Protein AF-A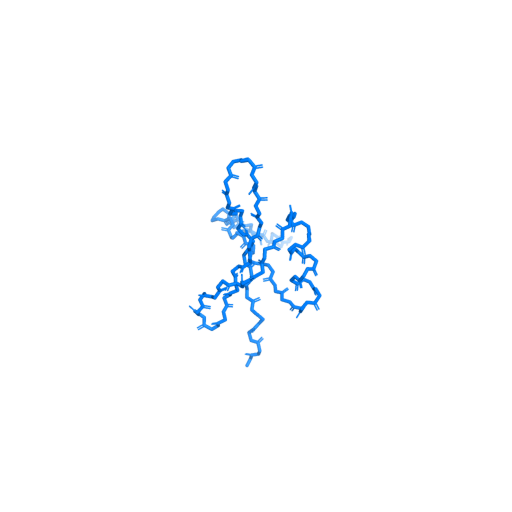0A2D9KVP2-F1 (afdb_monomer_lite)

Radius of gyration: 17.07 Å; chains: 1; bounding box: 37×50×36 Å

Structure (mmCIF, N/CA/C/O backbone):
data_AF-A0A2D9KVP2-F1
#
_entry.id   AF-A0A2D9KVP2-F1
#
loop_
_atom_site.group_PDB
_atom_site.id
_atom_site.type_symbol
_atom_site.label_atom_id
_atom_site.label_alt_id
_atom_site.label_comp_id
_atom_site.label_asym_id
_atom_site.label_entity_id
_atom_site.label_seq_id
_atom_site.pdbx_PDB_ins_code
_atom_site.Cartn_x
_atom_site.Cartn_y
_atom_site.Cartn_z
_atom_site.occupancy
_atom_site.B_iso_or_equiv
_atom_site.auth_seq_id
_atom_site.auth_comp_id
_atom_site.auth_asym_id
_atom_site.auth_atom_id
_atom_site.pdbx_PDB_model_num
ATOM 1 N N . MET A 1 1 ? -10.562 3.288 21.276 1.00 45.47 1 MET A N 1
ATOM 2 C CA . MET A 1 1 ? -10.747 4.067 20.037 1.00 45.47 1 MET A CA 1
ATOM 3 C C . MET A 1 1 ? -10.097 3.258 18.940 1.00 45.47 1 MET A C 1
ATOM 5 O O . MET A 1 1 ? -8.909 3.005 19.057 1.00 45.47 1 MET A O 1
ATOM 9 N N . SER A 1 2 ? -10.863 2.745 17.980 1.00 50.19 2 SER A N 1
ATOM 10 C CA . SER A 1 2 ? -10.292 1.951 16.890 1.00 50.19 2 SER A CA 1
ATOM 11 C C . SER A 1 2 ? -9.519 2.894 15.976 1.00 50.19 2 SER A C 1
ATOM 13 O O . SER A 1 2 ? -10.123 3.623 15.191 1.00 50.19 2 SER A O 1
ATOM 15 N N . SER A 1 3 ? -8.201 2.955 16.147 1.00 69.12 3 SER A N 1
ATOM 16 C CA . SER A 1 3 ? -7.323 3.688 15.243 1.00 69.12 3 SER A CA 1
ATOM 17 C C . SER A 1 3 ? -7.374 2.994 13.889 1.00 69.12 3 SER A C 1
ATOM 19 O O . SER A 1 3 ? -6.985 1.834 13.769 1.00 69.12 3 SER A O 1
ATOM 21 N N . ILE A 1 4 ? -7.914 3.673 12.877 1.00 76.31 4 ILE A N 1
ATOM 22 C CA . ILE A 1 4 ? -7.849 3.163 11.507 1.00 76.31 4 ILE A CA 1
ATOM 23 C C . ILE A 1 4 ? -6.373 3.202 11.097 1.00 76.31 4 ILE A C 1
ATOM 25 O O . ILE A 1 4 ? -5.743 4.255 11.247 1.00 76.31 4 ILE A O 1
ATOM 29 N N . PRO A 1 5 ? -5.810 2.090 10.598 1.00 82.62 5 PRO A N 1
ATOM 30 C CA . PRO A 1 5 ? -4.425 2.056 10.157 1.00 82.62 5 PRO A CA 1
ATOM 31 C C . PRO A 1 5 ? -4.203 3.061 9.029 1.00 82.62 5 PRO A C 1
ATOM 33 O O . PRO A 1 5 ? -4.990 3.141 8.077 1.00 82.62 5 PRO A O 1
ATOM 36 N N . GLN A 1 6 ? -3.119 3.826 9.137 1.00 86.19 6 GLN A N 1
ATOM 37 C CA . GLN A 1 6 ? -2.725 4.777 8.103 1.00 86.19 6 GLN A CA 1
ATOM 38 C C . GLN A 1 6 ? -1.794 4.091 7.112 1.00 86.19 6 GLN A C 1
ATOM 40 O O . GLN A 1 6 ? -0.807 3.493 7.512 1.00 86.19 6 GLN A O 1
ATOM 45 N N . CYS A 1 7 ? -2.092 4.162 5.824 1.00 89.31 7 CYS A N 1
ATOM 46 C CA . CYS A 1 7 ? -1.360 3.458 4.783 1.00 89.31 7 CYS A CA 1
ATOM 47 C C . CYS A 1 7 ? -0.682 4.443 3.837 1.00 89.31 7 CYS A C 1
ATOM 49 O O . CYS A 1 7 ? -1.322 5.354 3.323 1.00 89.31 7 CYS A O 1
ATOM 51 N N . ARG A 1 8 ? 0.590 4.233 3.531 1.00 88.12 8 ARG A N 1
ATOM 52 C CA . ARG A 1 8 ? 1.338 5.003 2.542 1.00 88.12 8 ARG A CA 1
ATOM 53 C C . ARG A 1 8 ? 1.706 4.101 1.378 1.00 88.12 8 ARG A C 1
ATOM 55 O O . ARG A 1 8 ? 2.241 3.019 1.590 1.00 88.12 8 ARG A O 1
ATOM 62 N N . ILE A 1 9 ? 1.430 4.547 0.159 1.00 89.88 9 ILE A N 1
ATOM 63 C CA . ILE A 1 9 ? 1.862 3.836 -1.044 1.00 89.88 9 ILE A CA 1
ATOM 64 C C . ILE A 1 9 ? 3.219 4.396 -1.452 1.00 89.88 9 ILE A C 1
ATOM 66 O O . ILE A 1 9 ? 3.349 5.596 -1.685 1.00 89.88 9 ILE A O 1
ATOM 70 N N . GLU A 1 10 ? 4.212 3.527 -1.552 1.00 88.88 10 GLU A N 1
ATOM 71 C CA . GLU A 1 10 ? 5.558 3.867 -1.998 1.00 88.88 10 GLU A CA 1
ATOM 72 C C . GLU A 1 10 ? 5.848 3.153 -3.318 1.00 88.88 10 GLU A C 1
ATOM 74 O O . GLU A 1 10 ? 5.503 1.984 -3.502 1.00 88.88 10 GLU A O 1
ATOM 79 N N . ARG A 1 11 ? 6.451 3.870 -4.271 1.00 87.88 11 ARG A N 1
ATOM 80 C CA . ARG A 1 11 ? 6.949 3.267 -5.508 1.00 87.88 11 ARG A CA 1
ATOM 81 C C . ARG A 1 11 ? 8.336 2.704 -5.224 1.00 87.88 11 ARG A C 1
ATOM 83 O O . ARG A 1 11 ? 9.264 3.463 -4.967 1.00 87.88 11 ARG A O 1
ATOM 90 N N . ALA A 1 12 ? 8.456 1.391 -5.304 1.00 84.38 12 ALA A N 1
ATOM 91 C CA . ALA A 1 12 ? 9.691 0.648 -5.141 1.00 84.38 12 ALA A CA 1
ATOM 92 C C . ALA A 1 12 ? 10.071 -0.061 -6.457 1.00 84.38 12 ALA A C 1
ATOM 94 O O . ALA A 1 12 ? 9.347 -0.020 -7.451 1.00 84.38 12 ALA A O 1
ATOM 95 N N . GLY A 1 13 ? 11.243 -0.686 -6.486 1.00 81.62 13 GLY A N 1
ATOM 96 C CA . GLY A 1 13 ? 11.725 -1.429 -7.651 1.00 81.62 13 GLY A CA 1
ATOM 97 C C . GLY A 1 13 ? 12.697 -0.671 -8.542 1.00 81.62 13 GLY A C 1
ATOM 98 O O . GLY A 1 13 ? 13.089 0.464 -8.273 1.00 81.62 13 GLY A O 1
ATOM 99 N N . SER A 1 14 ? 13.149 -1.366 -9.581 1.00 81.44 14 SER A N 1
ATOM 100 C CA . SER A 1 14 ? 14.161 -0.881 -10.518 1.00 81.44 14 SER A CA 1
ATOM 101 C C . SER A 1 14 ? 13.531 0.009 -11.591 1.00 81.44 14 SER A C 1
ATOM 103 O O . SER A 1 14 ? 12.334 -0.082 -11.854 1.00 81.44 14 SER A O 1
ATOM 105 N N . GLU A 1 15 ? 14.330 0.845 -12.261 1.00 75.62 15 GLU A N 1
ATOM 106 C CA . GLU A 1 15 ? 13.825 1.738 -13.320 1.00 75.62 15 GLU A CA 1
ATOM 107 C C . GLU A 1 15 ? 13.080 0.993 -14.441 1.00 75.62 15 GLU A C 1
ATOM 109 O O . GLU A 1 15 ? 12.128 1.526 -15.009 1.00 75.62 15 GLU A O 1
ATOM 114 N N . SER A 1 16 ? 13.482 -0.249 -14.725 1.00 81.75 16 SER A N 1
ATOM 115 C CA . SER A 1 16 ? 12.873 -1.103 -15.749 1.00 81.75 16 SER A CA 1
ATOM 116 C C . SER A 1 16 ? 11.580 -1.791 -15.302 1.00 81.75 16 SER A C 1
ATOM 118 O O . SER A 1 16 ? 10.717 -2.048 -16.136 1.00 81.75 16 SER A O 1
ATOM 120 N N . GLU A 1 17 ? 11.430 -2.074 -14.007 1.00 83.19 17 GLU A N 1
ATOM 121 C CA . GLU A 1 17 ? 10.287 -2.804 -13.444 1.00 83.19 17 GLU A CA 1
ATOM 122 C C . GLU A 1 17 ? 9.861 -2.155 -12.120 1.00 83.19 17 GLU A C 1
ATOM 124 O O . GLU A 1 17 ? 10.189 -2.641 -11.031 1.00 83.19 17 GLU A O 1
ATOM 129 N N . PRO A 1 18 ? 9.165 -1.007 -12.190 1.00 87.62 18 PRO A N 1
ATOM 130 C CA . PRO A 1 18 ? 8.655 -0.357 -10.999 1.00 87.62 18 PRO A CA 1
ATOM 131 C C . PRO A 1 18 ? 7.475 -1.146 -10.432 1.00 87.62 18 PRO A C 1
ATOM 133 O O . PRO A 1 18 ? 6.535 -1.489 -11.149 1.00 87.62 18 PRO A O 1
ATOM 136 N N . PHE A 1 19 ? 7.484 -1.352 -9.123 1.00 90.38 19 PHE A N 1
ATOM 137 C CA . PHE A 1 19 ? 6.359 -1.890 -8.373 1.00 90.38 19 PHE A CA 1
ATOM 138 C C . PHE A 1 19 ? 5.952 -0.919 -7.263 1.00 90.38 19 PHE A C 1
ATOM 140 O O . PHE A 1 19 ? 6.659 0.019 -6.911 1.00 90.38 19 PHE A O 1
ATOM 147 N N . PHE A 1 20 ? 4.764 -1.101 -6.715 1.00 90.56 20 PHE A N 1
ATOM 148 C CA . PHE A 1 20 ? 4.256 -0.297 -5.614 1.00 90.56 20 PHE A CA 1
ATOM 149 C C . PHE A 1 20 ? 4.109 -1.185 -4.388 1.00 90.56 20 PHE A C 1
ATOM 151 O O . PHE A 1 20 ? 3.635 -2.313 -4.492 1.00 90.56 20 PHE A O 1
ATOM 158 N N . ILE A 1 21 ? 4.514 -0.677 -3.234 1.00 92.12 21 ILE A N 1
ATOM 159 C CA . ILE A 1 21 ? 4.353 -1.327 -1.934 1.00 92.12 21 ILE A CA 1
ATOM 160 C C . ILE A 1 21 ? 3.507 -0.438 -1.032 1.00 92.12 21 ILE A C 1
ATOM 162 O O . ILE A 1 21 ? 3.392 0.771 -1.247 1.00 92.12 21 ILE A O 1
ATOM 166 N N . ILE A 1 22 ? 2.888 -1.043 -0.024 1.00 90.69 22 ILE A N 1
ATOM 167 C CA . ILE A 1 22 ? 2.068 -0.329 0.953 1.00 90.69 22 ILE A CA 1
ATOM 168 C C . ILE A 1 22 ? 2.748 -0.434 2.316 1.00 90.69 22 ILE A C 1
ATOM 170 O O . ILE A 1 22 ? 3.025 -1.532 2.796 1.00 90.69 22 ILE A O 1
ATOM 174 N N . HIS A 1 23 ? 2.967 0.704 2.960 1.00 90.00 23 HIS A N 1
ATOM 175 C CA . HIS A 1 23 ? 3.392 0.792 4.349 1.00 90.00 23 HIS A CA 1
ATOM 176 C C . HIS A 1 23 ? 2.182 1.121 5.211 1.00 90.00 23 HIS A C 1
ATOM 178 O O . HIS A 1 23 ? 1.633 2.211 5.096 1.00 90.00 23 HIS A O 1
ATOM 184 N N . GLN A 1 24 ? 1.765 0.203 6.070 1.00 89.00 24 GLN A N 1
ATOM 185 C CA . GLN A 1 24 ? 0.729 0.449 7.067 1.00 89.00 24 GLN A CA 1
ATOM 186 C C . GLN A 1 24 ? 1.369 0.940 8.370 1.0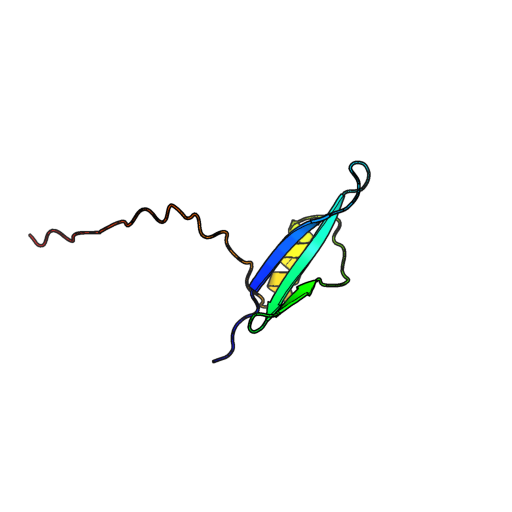0 89.00 24 GLN A C 1
ATOM 188 O O . GLN A 1 24 ? 2.414 0.446 8.782 1.00 89.00 24 GLN A O 1
ATOM 193 N N . ASN A 1 25 ? 0.751 1.909 9.024 1.00 85.81 25 ASN A N 1
ATOM 194 C CA . ASN A 1 25 ? 1.131 2.427 10.326 1.00 85.81 25 ASN A CA 1
ATOM 195 C C . ASN A 1 25 ? 0.004 2.100 11.306 1.00 85.81 25 ASN A C 1
ATOM 197 O O . ASN A 1 25 ? -1.122 2.587 11.153 1.00 85.81 25 ASN A O 1
ATOM 201 N N . ILE A 1 26 ? 0.311 1.235 12.270 1.00 82.38 26 ILE A N 1
ATOM 202 C CA . ILE A 1 26 ? -0.610 0.743 13.293 1.00 82.38 26 ILE A CA 1
ATOM 203 C C . ILE A 1 26 ? 0.013 1.076 14.639 1.00 82.38 26 ILE A C 1
ATOM 205 O O . ILE A 1 26 ? 1.108 0.613 14.935 1.00 82.38 26 ILE A O 1
ATOM 209 N N . ASP A 1 27 ? -0.658 1.911 15.432 1.00 75.19 27 ASP A N 1
ATOM 210 C CA . ASP A 1 27 ? -0.222 2.272 16.790 1.00 75.19 27 ASP A CA 1
ATOM 211 C C . ASP A 1 27 ? 1.231 2.795 16.888 1.00 75.19 27 ASP A C 1
ATOM 213 O O . ASP A 1 27 ? 1.892 2.665 17.916 1.00 75.19 27 ASP A O 1
ATOM 217 N N . GLY A 1 28 ? 1.726 3.436 15.821 1.00 76.56 28 GLY A N 1
ATOM 218 C CA . GLY A 1 28 ? 3.083 3.987 15.740 1.00 76.56 28 GLY A CA 1
ATOM 219 C C . GLY A 1 28 ? 4.125 3.028 15.161 1.00 76.56 28 GLY A C 1
ATOM 220 O O . GLY A 1 28 ? 5.260 3.444 14.923 1.00 76.56 28 GLY A O 1
ATOM 221 N N . GLU A 1 29 ? 3.755 1.779 14.877 1.00 81.19 29 GLU A N 1
ATOM 222 C CA . GLU A 1 29 ? 4.600 0.829 14.164 1.00 81.19 29 GLU A CA 1
ATOM 223 C C . GLU A 1 29 ? 4.314 0.852 12.663 1.00 81.19 29 GLU A C 1
ATOM 225 O O . GLU A 1 29 ? 3.208 0.560 12.198 1.00 81.19 29 GLU A O 1
ATOM 230 N N . ARG A 1 30 ? 5.354 1.157 11.882 1.00 84.94 30 ARG A N 1
ATOM 231 C CA . ARG A 1 30 ? 5.316 1.053 10.424 1.00 84.94 30 ARG A CA 1
ATOM 232 C C . ARG A 1 30 ? 5.628 -0.382 10.006 1.00 84.94 30 ARG A C 1
ATOM 234 O O . ARG A 1 30 ? 6.746 -0.851 10.192 1.00 84.94 30 ARG A O 1
ATOM 241 N N . GLN A 1 31 ? 4.669 -1.042 9.372 1.00 87.62 31 GLN A N 1
ATOM 242 C CA . GLN A 1 31 ? 4.832 -2.350 8.750 1.00 87.62 31 GLN A CA 1
ATOM 243 C C . GLN A 1 31 ? 4.719 -2.220 7.231 1.00 87.62 31 GLN A C 1
ATOM 245 O O . GLN A 1 31 ? 3.788 -1.610 6.708 1.00 87.62 31 GLN A O 1
ATOM 250 N N . THR A 1 32 ? 5.671 -2.795 6.507 1.00 88.69 32 THR A N 1
ATOM 251 C CA . THR A 1 32 ? 5.582 -2.916 5.050 1.00 88.69 32 THR A CA 1
ATOM 252 C C . THR A 1 32 ? 4.818 -4.185 4.721 1.00 88.69 32 THR A C 1
ATOM 254 O O . THR A 1 32 ? 5.148 -5.257 5.222 1.00 88.69 32 THR A O 1
ATOM 257 N N . LEU A 1 33 ? 3.795 -4.072 3.883 1.00 86.62 33 LEU A N 1
ATOM 258 C CA . LEU A 1 33 ? 3.088 -5.237 3.377 1.00 86.62 33 LEU A CA 1
ATOM 259 C C . LEU A 1 33 ? 3.971 -5.966 2.369 1.00 86.62 33 LEU A C 1
ATOM 261 O O . LEU A 1 33 ? 4.486 -5.355 1.435 1.00 86.62 33 LEU A O 1
ATOM 265 N N . ASP A 1 34 ? 4.056 -7.289 2.501 1.00 81.94 34 ASP A N 1
ATOM 266 C CA . ASP A 1 34 ? 4.773 -8.185 1.577 1.00 81.94 34 ASP A CA 1
ATOM 267 C C . ASP A 1 34 ? 4.043 -8.348 0.221 1.00 81.94 34 ASP A C 1
ATOM 269 O O . ASP A 1 34 ? 4.154 -9.351 -0.477 1.00 81.94 34 ASP A O 1
ATOM 273 N N . LYS A 1 35 ? 3.215 -7.365 -0.151 1.00 85.69 35 LYS A N 1
ATOM 274 C CA . LYS A 1 35 ? 2.472 -7.330 -1.407 1.00 85.69 35 LYS A CA 1
ATOM 275 C C . LYS A 1 35 ? 3.035 -6.249 -2.305 1.00 85.69 35 LYS A C 1
ATOM 277 O O . LYS A 1 35 ? 3.125 -5.085 -1.919 1.00 85.69 35 LYS A O 1
ATOM 282 N N . GLN A 1 36 ? 3.344 -6.659 -3.524 1.00 90.06 36 GLN A N 1
ATOM 283 C CA . GLN A 1 36 ? 3.762 -5.776 -4.597 1.00 90.06 36 GLN A CA 1
ATOM 284 C C . GLN A 1 36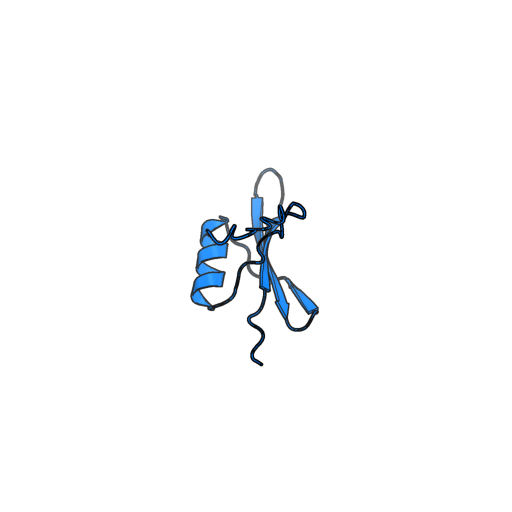 ? 2.591 -5.572 -5.553 1.00 90.06 36 GLN A C 1
ATOM 286 O O . GLN A 1 36 ? 1.877 -6.515 -5.900 1.00 90.06 36 GLN A O 1
ATOM 291 N N . PHE A 1 37 ? 2.395 -4.332 -5.975 1.00 89.94 37 PHE A N 1
ATOM 292 C CA . PHE A 1 37 ? 1.347 -3.935 -6.903 1.00 89.94 37 PHE A CA 1
ATOM 293 C C . PHE A 1 37 ? 1.985 -3.407 -8.184 1.00 89.94 37 PHE A C 1
ATOM 295 O O . PHE A 1 37 ? 2.970 -2.674 -8.136 1.00 89.94 37 PHE A O 1
ATOM 302 N N . ALA A 1 38 ? 1.412 -3.743 -9.339 1.00 88.62 38 ALA A N 1
ATOM 303 C CA . ALA A 1 38 ? 1.913 -3.254 -10.625 1.00 88.62 38 ALA A CA 1
ATOM 304 C C . ALA A 1 38 ? 1.544 -1.781 -10.864 1.00 88.62 38 ALA A C 1
ATOM 306 O O . ALA A 1 38 ? 2.165 -1.088 -11.666 1.00 88.62 38 ALA A O 1
ATOM 307 N N . SER A 1 39 ? 0.517 -1.288 -10.169 1.00 88.44 39 SER A N 1
ATOM 308 C CA . SER A 1 39 ? 0.048 0.088 -10.290 1.00 88.44 39 SER A CA 1
ATOM 309 C C . SER A 1 39 ? -0.359 0.674 -8.943 1.00 88.44 39 SER A C 1
ATOM 311 O O . SER A 1 39 ? -0.812 -0.033 -8.041 1.00 88.44 39 SER A O 1
ATOM 313 N N . HIS A 1 40 ? -0.258 1.998 -8.843 1.00 87.38 40 HIS A N 1
ATOM 314 C CA . HIS A 1 40 ? -0.730 2.749 -7.683 1.00 87.38 40 HIS A CA 1
ATOM 315 C C . HIS A 1 40 ? -2.232 2.540 -7.429 1.00 87.38 40 HIS A C 1
ATOM 317 O O . HIS A 1 40 ? -2.646 2.398 -6.283 1.00 87.38 40 HIS A O 1
ATOM 323 N N . GLN A 1 41 ? -3.044 2.455 -8.492 1.00 87.81 41 GLN A N 1
ATOM 324 C CA . GLN A 1 41 ? -4.486 2.229 -8.372 1.00 87.81 41 GLN A CA 1
ATOM 325 C C . GLN A 1 41 ? -4.802 0.874 -7.727 1.00 87.81 41 GLN A C 1
ATOM 327 O O . GLN A 1 41 ? -5.616 0.819 -6.816 1.00 87.81 41 GLN A O 1
ATOM 332 N N . GLN A 1 42 ? -4.100 -0.199 -8.113 1.00 90.69 42 GLN A N 1
ATOM 333 C CA . GLN A 1 42 ? -4.271 -1.509 -7.472 1.00 90.69 42 GLN A CA 1
ATOM 334 C C . GLN A 1 42 ? -3.936 -1.474 -5.975 1.00 90.69 42 GLN A C 1
ATOM 336 O O . GLN A 1 42 ? -4.618 -2.115 -5.177 1.00 90.69 42 GLN A O 1
ATOM 341 N N . ALA A 1 43 ? -2.904 -0.719 -5.589 1.00 89.94 43 ALA A N 1
ATOM 342 C CA . ALA A 1 43 ? -2.565 -0.521 -4.185 1.00 89.94 43 ALA A CA 1
ATOM 343 C C . ALA A 1 43 ? -3.660 0.276 -3.447 1.00 89.94 43 ALA A C 1
ATOM 345 O O . ALA A 1 43 ? -4.041 -0.095 -2.339 1.00 89.94 43 ALA A O 1
ATOM 346 N N . LEU A 1 44 ? -4.213 1.328 -4.064 1.00 88.12 44 LEU A N 1
ATOM 347 C CA . LEU A 1 44 ? -5.334 2.097 -3.510 1.00 88.12 44 LEU A CA 1
ATOM 348 C C . LEU A 1 44 ? -6.587 1.240 -3.328 1.00 88.12 44 LEU A C 1
ATOM 350 O O . LEU A 1 44 ? -7.170 1.245 -2.246 1.00 88.12 44 LEU A O 1
ATOM 354 N N . ASP A 1 45 ? -6.980 0.485 -4.352 1.00 90.31 45 ASP A N 1
ATOM 355 C CA . ASP A 1 45 ? -8.153 -0.389 -4.303 1.00 90.31 45 ASP A CA 1
ATOM 356 C C . ASP A 1 45 ? -8.008 -1.437 -3.195 1.00 90.31 45 ASP A C 1
ATOM 358 O O . ASP A 1 45 ? -8.972 -1.738 -2.492 1.00 90.31 45 ASP A O 1
ATOM 362 N N . TYR A 1 46 ? -6.790 -1.943 -2.976 1.00 90.19 46 TYR A N 1
ATOM 363 C CA . TYR A 1 46 ? -6.495 -2.841 -1.865 1.00 90.19 46 TYR A CA 1
ATOM 364 C C . TYR A 1 46 ? -6.716 -2.169 -0.504 1.00 90.19 46 TYR A C 1
ATOM 366 O O . TYR A 1 46 ? -7.416 -2.725 0.339 1.00 90.19 46 TYR A O 1
ATOM 374 N N . ILE A 1 47 ? -6.174 -0.964 -0.293 1.00 88.88 47 ILE A N 1
ATOM 375 C CA . ILE A 1 47 ? -6.349 -0.194 0.953 1.00 88.88 47 ILE A CA 1
ATOM 376 C C . ILE A 1 47 ? -7.838 0.080 1.207 1.00 88.88 47 ILE A C 1
ATOM 378 O O . ILE A 1 47 ? -8.326 -0.137 2.317 1.00 88.88 47 ILE A O 1
ATOM 382 N N . LEU A 1 48 ? -8.570 0.498 0.170 1.00 87.06 48 LEU A N 1
ATOM 383 C CA . LEU A 1 48 ? -10.006 0.771 0.238 1.00 87.06 48 LEU A CA 1
ATOM 384 C C . LEU A 1 48 ? -10.813 -0.489 0.572 1.00 87.06 48 LEU A C 1
ATOM 386 O O . LEU A 1 48 ? -11.694 -0.435 1.428 1.00 87.06 48 LEU A O 1
ATOM 390 N N . ALA A 1 49 ? -10.491 -1.630 -0.044 1.00 89.12 49 ALA A N 1
ATOM 391 C CA . ALA A 1 49 ? -11.153 -2.907 0.223 1.00 89.12 49 ALA A CA 1
ATOM 392 C C . ALA A 1 49 ? -10.929 -3.409 1.659 1.00 89.12 49 ALA A C 1
ATOM 394 O O . ALA A 1 49 ? -11.790 -4.093 2.207 1.00 89.12 49 ALA A O 1
ATOM 395 N N . GLN A 1 50 ? -9.794 -3.066 2.278 1.00 85.38 50 GLN A N 1
ATOM 396 C CA . GLN A 1 50 ? -9.513 -3.370 3.685 1.00 85.38 50 GLN A CA 1
ATOM 397 C C . GLN A 1 50 ? -10.144 -2.363 4.666 1.00 85.38 50 GLN A C 1
ATOM 399 O O . GLN A 1 50 ? -10.101 -2.579 5.877 1.00 85.38 50 GLN A O 1
ATOM 404 N N . GLY A 1 51 ? -10.725 -1.263 4.173 1.00 84.44 51 GLY A N 1
ATOM 405 C CA . GLY A 1 51 ? -11.252 -0.187 5.016 1.00 84.44 51 GLY A CA 1
ATOM 406 C C . GLY A 1 51 ? -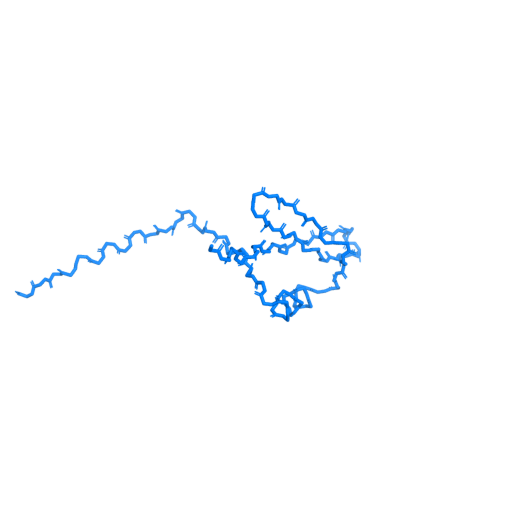10.160 0.618 5.726 1.00 84.44 51 GLY A C 1
ATOM 407 O O . GLY A 1 51 ? -10.405 1.203 6.781 1.00 84.44 51 GLY A O 1
ATOM 408 N N . TRP A 1 52 ? -8.944 0.624 5.183 1.00 88.50 52 TRP A N 1
ATOM 409 C CA . TRP A 1 52 ? -7.817 1.381 5.717 1.00 88.50 52 TRP A CA 1
ATOM 410 C C . TRP A 1 52 ? -7.794 2.804 5.157 1.00 88.50 52 TRP A C 1
ATOM 412 O O . TRP A 1 52 ? -8.409 3.100 4.130 1.00 88.50 52 TRP A O 1
ATOM 422 N N . GLN A 1 53 ? -7.068 3.704 5.820 1.00 83.81 53 GLN A N 1
ATOM 423 C CA . GLN A 1 53 ? -6.987 5.098 5.397 1.00 83.81 53 GLN A CA 1
ATOM 424 C C . GLN A 1 53 ? -5.629 5.388 4.773 1.00 83.81 53 GLN A C 1
ATOM 426 O O . GLN A 1 53 ? -4.604 5.156 5.399 1.00 83.81 53 GLN A O 1
ATOM 431 N N . VAL A 1 54 ? -5.601 5.956 3.567 1.00 84.69 54 VAL A N 1
ATOM 432 C CA . VAL A 1 54 ? -4.345 6.442 2.982 1.00 84.69 54 VAL A CA 1
ATOM 433 C C . VAL A 1 54 ? -3.859 7.660 3.772 1.00 84.69 54 VAL A C 1
ATOM 435 O O . VAL A 1 54 ? -4.624 8.601 4.012 1.00 84.69 54 VAL A O 1
ATOM 438 N N . GLU A 1 55 ? -2.594 7.649 4.182 1.00 79.44 55 GLU A N 1
ATOM 439 C CA . GLU A 1 55 ? -1.924 8.801 4.766 1.00 79.44 55 GLU A CA 1
ATOM 440 C C . GLU A 1 55 ? -1.902 9.913 3.715 1.00 79.44 55 GLU A C 1
ATOM 442 O O . GLU A 1 55 ? -1.238 9.819 2.683 1.00 79.44 55 GLU A O 1
ATOM 447 N N . ARG A 1 56 ? -2.691 10.962 3.949 1.00 68.38 56 ARG A N 1
ATOM 448 C CA . ARG A 1 56 ? -2.558 12.196 3.183 1.00 68.38 56 ARG A CA 1
ATOM 449 C C . ARG A 1 56 ? -1.298 12.876 3.677 1.00 68.38 56 ARG A C 1
ATOM 451 O O . ARG A 1 56 ? -1.190 13.111 4.881 1.00 68.38 56 ARG A O 1
ATOM 458 N N . GLU A 1 57 ? -0.395 13.225 2.765 1.00 57.97 57 GLU A N 1
ATOM 459 C CA . GLU A 1 57 ? 0.644 14.201 3.072 1.00 57.97 57 GLU A CA 1
ATOM 460 C C . GLU A 1 57 ? -0.067 15.423 3.650 1.00 57.97 57 GLU A C 1
ATOM 462 O O . GLU A 1 57 ? -0.852 16.092 2.972 1.00 57.97 57 GLU A O 1
ATOM 467 N N . ARG A 1 58 ? 0.120 15.662 4.952 1.00 50.69 58 ARG A N 1
ATOM 468 C CA . ARG A 1 58 ? -0.216 16.956 5.522 1.00 50.69 58 ARG A CA 1
ATOM 469 C C . ARG A 1 58 ? 0.716 17.917 4.813 1.00 50.69 58 ARG A C 1
ATOM 471 O O . ARG A 1 58 ? 1.894 17.973 5.144 1.00 50.69 58 ARG A O 1
ATOM 478 N N . SER A 1 59 ? 0.204 18.621 3.811 1.00 44.81 59 SER A N 1
ATOM 479 C CA . SER A 1 59 ? 0.849 19.831 3.336 1.00 44.81 59 SER A CA 1
ATOM 480 C C . SER A 1 59 ? 1.114 20.672 4.584 1.00 44.81 59 SER A C 1
ATOM 482 O O . SER A 1 59 ? 0.168 21.048 5.278 1.00 44.81 59 SER A O 1
ATOM 484 N N . GLU A 1 60 ? 2.384 20.892 4.925 1.00 50.31 60 GLU A N 1
ATOM 485 C CA . GLU A 1 60 ? 2.756 21.769 6.042 1.00 50.31 60 GLU A CA 1
ATOM 486 C C . GLU A 1 60 ? 2.238 23.202 5.820 1.00 50.31 60 GLU A C 1
ATOM 488 O O . GLU A 1 60 ? 2.051 23.947 6.775 1.00 50.31 60 GLU A O 1
ATOM 493 N N . ASP A 1 61 ? 1.834 23.538 4.593 1.00 45.19 61 ASP A N 1
ATOM 494 C CA . ASP A 1 61 ? 0.998 24.688 4.260 1.00 45.19 61 ASP A CA 1
ATOM 495 C C . ASP A 1 61 ? -0.496 24.412 4.471 1.00 45.19 61 ASP A C 1
ATOM 497 O O . ASP A 1 61 ? -1.337 24.636 3.593 1.00 45.19 61 ASP A O 1
ATOM 501 N N . SER A 1 62 ? -0.873 23.985 5.678 1.00 46.34 62 SER A N 1
ATOM 502 C CA . SER A 1 62 ? -2.220 24.279 6.159 1.00 46.34 62 SER A CA 1
ATOM 503 C C . SER A 1 62 ? -2.286 25.791 6.351 1.00 46.34 62 SER A C 1
ATOM 505 O O . SER A 1 62 ? -2.125 26.293 7.462 1.00 46.34 62 SER A O 1
ATOM 507 N N . MET A 1 63 ? -2.498 26.511 5.244 1.00 49.91 63 MET A N 1
ATOM 508 C CA . MET A 1 63 ? -2.977 27.882 5.215 1.00 49.91 63 MET A CA 1
ATOM 509 C C . MET A 1 63 ? -4.094 27.937 6.247 1.00 49.91 63 MET A C 1
A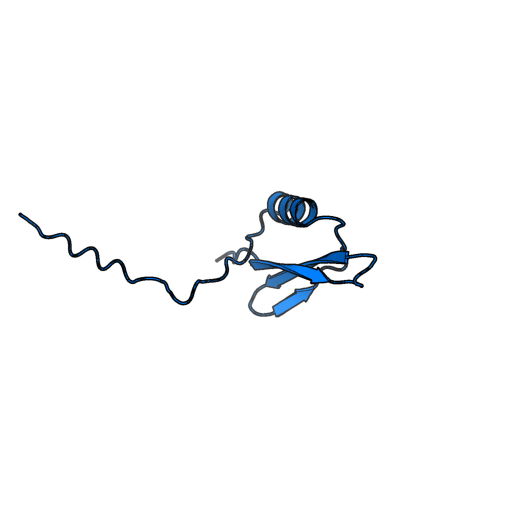TOM 511 O O . MET A 1 63 ? -5.165 27.357 6.058 1.00 49.91 63 MET A O 1
ATOM 515 N N . ILE A 1 64 ? -3.795 28.541 7.395 1.00 54.12 64 ILE A N 1
ATOM 516 C CA . ILE A 1 64 ? -4.770 28.809 8.433 1.00 54.12 64 ILE A CA 1
ATOM 517 C C . ILE A 1 64 ? -5.771 29.739 7.757 1.00 54.12 64 ILE A C 1
ATOM 519 O O . ILE A 1 64 ? -5.569 30.951 7.708 1.00 54.12 64 ILE A O 1
ATOM 523 N N . ILE A 1 65 ? -6.844 29.183 7.192 1.00 55.72 65 ILE A N 1
ATOM 524 C CA . ILE A 1 65 ? -8.015 29.965 6.831 1.00 55.72 65 ILE A CA 1
ATOM 525 C C . ILE A 1 65 ? -8.639 30.309 8.176 1.00 55.72 65 ILE A C 1
ATOM 527 O O . ILE A 1 65 ? -9.547 29.644 8.674 1.00 55.72 65 ILE A O 1
ATOM 531 N N . ALA A 1 66 ? -8.076 31.333 8.815 1.00 50.78 66 ALA A N 1
ATOM 532 C CA . ALA A 1 66 ? -8.722 32.067 9.873 1.00 50.78 66 ALA A CA 1
ATOM 533 C C . ALA A 1 66 ? -9.927 32.741 9.219 1.00 50.78 66 ALA A C 1
ATOM 535 O O . ALA A 1 66 ? -9.888 33.919 8.867 1.00 50.78 66 ALA A O 1
ATOM 536 N N . SER A 1 67 ? -10.996 31.969 9.023 1.00 56.97 67 SER A N 1
ATOM 537 C CA . SER A 1 67 ? -12.336 32.472 8.786 1.00 56.97 67 SER A CA 1
ATOM 538 C C . SER A 1 67 ? -12.717 33.265 10.027 1.00 56.97 67 SER A C 1
ATOM 540 O O . SER A 1 67 ? -13.407 32.783 10.924 1.00 56.97 67 SER A O 1
ATOM 542 N N . ARG A 1 68 ? -12.222 34.502 10.113 1.00 5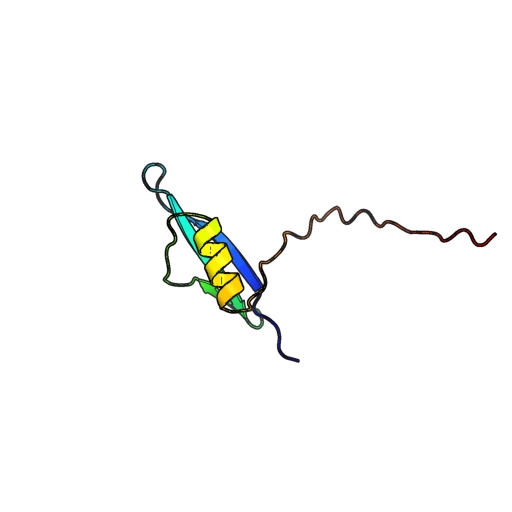8.72 68 ARG A N 1
ATOM 543 C CA . ARG A 1 68 ? -12.837 35.540 10.922 1.00 58.72 68 ARG A CA 1
ATOM 544 C C . ARG A 1 68 ? -14.172 35.776 10.245 1.00 58.72 68 ARG A C 1
ATOM 546 O O . ARG A 1 68 ? -14.269 36.559 9.307 1.00 58.72 68 ARG A O 1
ATOM 553 N N . PHE A 1 69 ? -15.173 35.024 10.692 1.00 61.00 69 PHE A N 1
ATOM 554 C CA . PHE A 1 69 ? -16.568 35.387 10.545 1.00 61.00 69 PHE A CA 1
ATOM 555 C C . PHE A 1 69 ? -16.685 36.830 11.046 1.00 61.00 69 PHE A C 1
ATOM 557 O O . PHE A 1 69 ? -16.775 37.070 12.251 1.00 61.00 69 PHE A O 1
ATOM 564 N N . LEU A 1 70 ? -16.589 37.802 10.134 1.00 55.00 70 LEU A N 1
ATOM 565 C CA . LEU A 1 70 ? -17.055 39.150 10.399 1.00 55.00 70 LEU A CA 1
ATOM 566 C C . LEU A 1 70 ? -18.559 39.001 10.591 1.00 55.00 70 LEU A C 1
ATOM 568 O O . LEU A 1 70 ? -19.305 38.750 9.646 1.00 55.00 70 LEU A O 1
ATOM 572 N N . LYS A 1 71 ? -18.974 39.046 11.853 1.00 60.25 71 LYS A N 1
ATOM 573 C CA . LYS A 1 71 ? -20.377 39.183 12.211 1.00 60.25 71 LYS A CA 1
ATOM 574 C C . LYS A 1 71 ? -20.820 40.589 11.753 1.00 60.25 71 LYS A C 1
ATOM 576 O O . LYS A 1 71 ? -20.019 41.510 11.926 1.00 60.25 71 LYS A O 1
ATOM 581 N N . PRO A 1 72 ? -21.998 40.721 11.120 1.00 67.56 72 PRO A N 1
ATOM 582 C CA . PRO A 1 72 ? -22.485 41.984 10.561 1.00 67.56 72 PRO A CA 1
ATOM 583 C C . PRO A 1 72 ? -22.725 43.058 11.624 1.00 67.56 72 PRO A C 1
ATOM 585 O O . PRO A 1 72 ? -22.971 42.686 12.797 1.00 67.56 72 PRO A O 1
#

Sequence (72 aa):
MSSIPQCRIERAGSESEPFFIIHQNIDGERQTLDKQFASHQQALDYILAQGWQVERERSEDSMIIASRFLKP

Foldseek 3Di:
DPDFWEKEWDWDDDPVQIWIWIWTADPNDTDIDPDTHSDPVVVVVVCVVVVHHYDDPPPPPPVPPPPPVPDD

Secondary structure (DSSP, 8-state):
---PPEEEEEEEEETTEEEEEEEEEETTEEEEEEEEESSHHHHHHHHHHTT-EE-----S------------

pLDDT: mean 77.44, std 14.94, range [44.81, 92.12]